Protein AF-A0A661C537-F1 (afdb_monomer_lite)

Sequence (107 aa):
KKIGEVDKNRPGIFLYNYFFADDLDVVLPVWEYTGRWFANKTGLDNSTLLMPVEGESCEYAVINHCRWDSPIDIIPHLIFRPSLRPYVLGNFTANNIVAIPILYKLA

Structure (mmCIF, N/CA/C/O backbone):
data_AF-A0A661C537-F1
#
_entry.id   AF-A0A661C537-F1
#
loop_
_atom_site.group_PDB
_atom_site.id
_atom_site.type_symbol
_atom_site.label_atom_id
_atom_site.label_alt_id
_atom_site.label_comp_id
_atom_site.label_asym_id
_atom_site.label_entity_id
_atom_site.label_seq_id
_atom_site.pdbx_PDB_ins_code
_atom_site.Cartn_x
_atom_site.Cartn_y
_atom_site.Cartn_z
_atom_site.occupancy
_atom_site.B_iso_or_equiv
_atom_site.auth_seq_id
_atom_site.auth_comp_id
_atom_site.auth_asym_id
_atom_site.auth_atom_id
_atom_site.pdbx_PDB_model_num
ATOM 1 N N . LYS A 1 1 ? -11.037 -0.988 -1.934 1.00 85.75 1 LYS A N 1
ATOM 2 C CA . LYS A 1 1 ? -10.586 -0.771 -3.341 1.00 85.75 1 LYS A CA 1
ATOM 3 C C . LYS A 1 1 ? -9.325 -1.595 -3.612 1.00 85.75 1 LYS A C 1
ATOM 5 O O . LYS A 1 1 ? -8.658 -1.959 -2.649 1.00 85.75 1 LYS A O 1
ATOM 10 N N . LYS A 1 2 ? -8.988 -1.889 -4.877 1.00 91.81 2 LYS A N 1
ATOM 11 C CA . LYS A 1 2 ? -7.746 -2.601 -5.233 1.00 91.81 2 LYS A CA 1
ATOM 12 C C . LYS A 1 2 ? -7.204 -2.204 -6.610 1.00 91.81 2 LYS A C 1
ATOM 14 O O . LYS A 1 2 ? -7.987 -1.842 -7.483 1.00 91.81 2 LYS A O 1
ATOM 19 N N . ILE A 1 3 ? -5.885 -2.293 -6.776 1.00 90.69 3 ILE A N 1
ATOM 20 C CA . ILE A 1 3 ? -5.182 -2.317 -8.072 1.00 90.69 3 ILE A 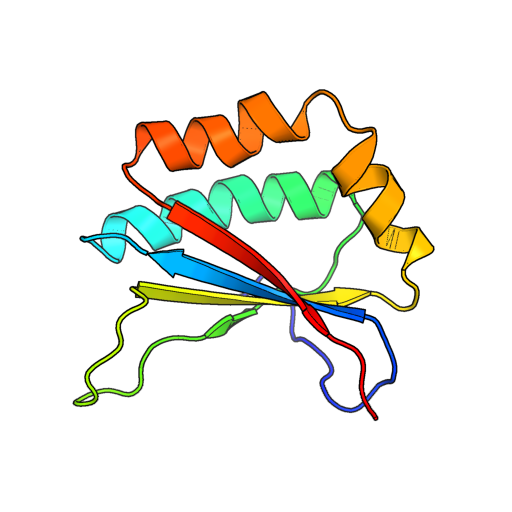CA 1
ATOM 21 C C . ILE A 1 3 ? -5.178 -3.756 -8.608 1.00 90.69 3 ILE A C 1
ATOM 23 O O . ILE A 1 3 ? -5.514 -3.991 -9.762 1.00 90.69 3 ILE A O 1
ATOM 27 N N . GLY A 1 4 ? -4.901 -4.714 -7.723 1.00 94.50 4 GLY A N 1
ATOM 28 C CA . GLY A 1 4 ? -4.931 -6.151 -7.982 1.00 94.50 4 GLY A CA 1
ATOM 29 C C . GLY A 1 4 ? -4.993 -6.927 -6.668 1.00 94.50 4 GLY A C 1
ATOM 30 O O . GLY A 1 4 ? -4.739 -6.364 -5.597 1.00 94.50 4 GLY A O 1
ATOM 31 N N . GLU A 1 5 ? -5.378 -8.199 -6.749 1.00 95.94 5 GLU A N 1
ATOM 32 C CA . GLU A 1 5 ? -5.483 -9.083 -5.586 1.00 95.94 5 GLU A CA 1
ATOM 33 C C . GLU A 1 5 ? -4.087 -9.442 -5.067 1.00 95.94 5 GLU A C 1
ATOM 35 O O . GLU A 1 5 ? -3.205 -9.786 -5.849 1.00 95.94 5 GLU A O 1
ATOM 40 N N . VAL A 1 6 ? -3.887 -9.382 -3.751 1.00 96.44 6 VAL A N 1
ATOM 41 C CA . VAL A 1 6 ? -2.624 -9.814 -3.141 1.00 96.44 6 VAL A CA 1
ATOM 42 C C . VAL A 1 6 ? -2.712 -11.294 -2.786 1.00 96.44 6 VAL A C 1
ATOM 44 O O . VAL A 1 6 ? -3.559 -11.688 -1.976 1.00 96.44 6 VAL A O 1
ATOM 47 N N . ASP A 1 7 ? -1.821 -12.100 -3.366 1.00 94.81 7 ASP A N 1
ATOM 48 C CA . ASP A 1 7 ? -1.622 -13.496 -2.974 1.00 94.81 7 ASP A CA 1
ATOM 49 C C . ASP A 1 7 ? -0.873 -13.557 -1.637 1.00 94.81 7 ASP A C 1
ATOM 51 O O . ASP A 1 7 ? 0.313 -13.236 -1.545 1.00 94.81 7 ASP A O 1
ATOM 55 N N . LYS A 1 8 ? -1.598 -13.961 -0.593 1.00 92.25 8 LYS A N 1
ATOM 56 C CA . LYS A 1 8 ? -1.127 -13.989 0.799 1.00 92.25 8 LYS A CA 1
ATOM 57 C C . LYS A 1 8 ? -0.394 -15.286 1.150 1.00 92.25 8 LYS A C 1
ATOM 59 O O . LYS A 1 8 ? 0.255 -15.347 2.188 1.00 92.25 8 LYS A O 1
ATOM 64 N N . ASN A 1 9 ? -0.495 -16.306 0.296 1.00 92.06 9 ASN A N 1
ATOM 65 C CA . ASN A 1 9 ? 0.067 -17.635 0.542 1.00 92.06 9 ASN A CA 1
ATOM 66 C C . ASN A 1 9 ? 1.398 -17.845 -0.191 1.00 92.06 9 ASN A C 1
ATOM 68 O O . ASN A 1 9 ? 2.130 -18.788 0.109 1.00 92.06 9 ASN A O 1
ATOM 72 N N . ARG A 1 10 ? 1.732 -16.973 -1.147 1.00 92.81 10 ARG A N 1
ATOM 73 C CA . ARG A 1 10 ? 2.994 -17.034 -1.885 1.00 92.81 10 ARG A CA 1
ATOM 74 C C . ARG A 1 10 ? 4.113 -16.289 -1.137 1.00 92.81 10 ARG A C 1
ATOM 76 O O . ARG A 1 10 ? 3.983 -15.080 -0.930 1.00 92.81 10 ARG A O 1
ATOM 83 N N . PRO A 1 11 ? 5.251 -16.943 -0.816 1.00 93.62 11 PRO A N 1
ATOM 84 C CA . PRO A 1 11 ? 6.389 -16.306 -0.146 1.00 93.62 11 PRO A CA 1
ATOM 85 C C . PRO A 1 11 ? 6.851 -15.050 -0.868 1.00 93.62 11 PRO A C 1
ATOM 87 O O . PRO A 1 11 ? 6.973 -15.072 -2.086 1.00 93.62 11 PRO A O 1
ATOM 90 N N . GLY A 1 12 ? 7.125 -13.974 -0.142 1.00 94.00 12 GLY A N 1
ATOM 91 C CA . GLY A 1 12 ? 7.524 -12.701 -0.729 1.00 94.00 12 GLY A CA 1
ATOM 92 C C . GLY A 1 12 ? 7.712 -11.629 0.334 1.00 94.00 12 GLY A C 1
ATOM 93 O O . GLY A 1 12 ? 7.701 -11.919 1.535 1.00 94.00 12 GLY A O 1
ATOM 94 N N . ILE A 1 13 ? 7.880 -10.394 -0.125 1.00 95.00 13 ILE A N 1
ATOM 95 C CA . ILE A 1 13 ? 7.894 -9.211 0.734 1.00 95.00 13 ILE A CA 1
ATOM 96 C C . ILE A 1 13 ? 6.543 -8.536 0.644 1.00 95.00 13 ILE A C 1
ATOM 98 O O . ILE A 1 13 ? 6.086 -8.218 -0.450 1.00 95.00 13 ILE A O 1
ATOM 102 N N . PHE A 1 14 ? 5.935 -8.292 1.795 1.00 96.19 14 PHE A N 1
ATOM 103 C CA . PHE A 1 14 ? 4.632 -7.661 1.913 1.00 96.19 14 PHE A CA 1
ATOM 104 C C . PHE A 1 14 ? 4.799 -6.269 2.500 1.00 96.19 14 PHE A C 1
ATOM 106 O O . PHE A 1 14 ? 5.455 -6.111 3.524 1.00 96.19 14 PHE A O 1
ATOM 113 N N . LEU A 1 15 ? 4.196 -5.263 1.882 1.00 95.62 15 LEU A N 1
ATOM 114 C CA . LEU A 1 15 ? 4.064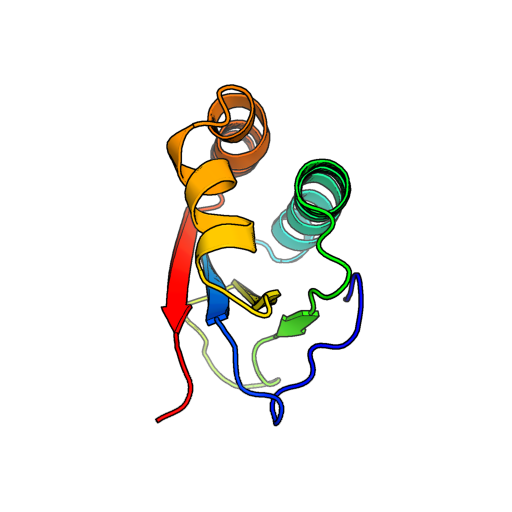 -3.936 2.469 1.00 95.62 15 LEU A CA 1
ATOM 115 C C . LEU A 1 15 ? 2.676 -3.810 3.075 1.00 95.62 15 LEU A C 1
ATOM 117 O O . LEU A 1 15 ? 1.682 -4.021 2.382 1.00 95.62 15 LEU A O 1
ATOM 121 N N . TYR A 1 16 ? 2.630 -3.399 4.336 1.00 96.94 16 TYR A N 1
ATOM 122 C CA . TYR A 1 16 ? 1.454 -2.806 4.951 1.00 96.94 16 TYR A CA 1
ATOM 123 C C . TYR A 1 16 ? 1.765 -1.337 5.195 1.00 96.94 16 TYR A C 1
ATOM 125 O O . TYR A 1 16 ? 2.651 -0.997 5.975 1.00 96.94 16 TYR A O 1
ATOM 133 N N . ASN A 1 17 ? 1.083 -0.464 4.466 1.00 96.31 17 ASN A N 1
ATOM 134 C CA . ASN A 1 17 ? 1.184 0.971 4.653 1.00 96.31 17 ASN A CA 1
ATOM 135 C C . ASN A 1 17 ? -0.062 1.451 5.390 1.00 96.31 17 ASN A C 1
ATOM 137 O O . ASN A 1 17 ? -1.154 1.460 4.815 1.00 96.31 17 ASN A O 1
ATOM 141 N N . TYR A 1 18 ? 0.114 1.783 6.663 1.00 97.12 18 TYR A N 1
ATOM 142 C CA . TYR A 1 18 ? -0.955 2.238 7.541 1.00 97.12 18 TYR A CA 1
ATOM 143 C C . TYR A 1 18 ? -1.185 3.725 7.301 1.00 97.12 18 TYR A C 1
ATOM 145 O O . TYR A 1 18 ? -0.233 4.509 7.346 1.00 97.12 18 TYR A O 1
ATOM 153 N N . PHE A 1 19 ? -2.432 4.108 7.035 1.00 96.94 19 PHE A N 1
ATOM 154 C CA . PHE A 1 19 ? -2.796 5.499 6.811 1.00 96.94 19 PHE A CA 1
ATOM 155 C C . PHE A 1 19 ? -3.578 6.040 7.997 1.00 96.94 19 PHE A C 1
ATOM 157 O O . PHE A 1 19 ? -4.686 5.585 8.285 1.00 96.94 19 PHE A O 1
ATOM 164 N N . PHE A 1 20 ? -3.000 7.037 8.653 1.00 96.38 20 PHE A N 1
ATOM 165 C CA . PHE A 1 20 ? -3.710 7.877 9.604 1.00 96.38 20 PHE A CA 1
ATOM 166 C C . PHE A 1 20 ? -4.219 9.121 8.873 1.00 96.38 20 PHE A C 1
ATOM 168 O O . PHE A 1 20 ? -3.448 9.795 8.183 1.00 96.38 20 PHE A O 1
ATOM 175 N N . ALA A 1 21 ? -5.514 9.391 9.003 1.00 94.88 21 ALA A N 1
ATOM 176 C CA . ALA A 1 21 ? -6.184 10.572 8.478 1.00 94.88 21 ALA A CA 1
ATOM 177 C C . ALA A 1 21 ? -7.561 10.712 9.133 1.00 94.88 21 ALA A C 1
ATOM 179 O O . ALA A 1 21 ? -8.143 9.712 9.555 1.00 94.88 21 ALA A O 1
ATOM 180 N N . ASP A 1 22 ? -8.093 11.929 9.134 1.00 91.62 22 ASP A N 1
ATOM 181 C CA . ASP A 1 22 ? -9.393 12.228 9.744 1.00 91.62 22 ASP A CA 1
ATOM 182 C C . ASP A 1 22 ? -10.581 11.813 8.861 1.00 91.62 22 ASP A C 1
ATOM 184 O O . ASP A 1 22 ? -11.666 11.544 9.371 1.00 91.62 22 ASP A O 1
ATOM 188 N N . ASP A 1 23 ? -10.385 11.762 7.538 1.00 91.19 23 ASP A N 1
ATOM 189 C CA . ASP A 1 23 ? -11.459 11.547 6.568 1.00 91.19 23 ASP A CA 1
ATOM 190 C C . ASP A 1 23 ? -11.102 10.467 5.538 1.00 91.19 23 ASP A C 1
ATOM 192 O O . ASP A 1 23 ? -10.146 10.575 4.760 1.00 91.19 23 ASP A O 1
ATOM 196 N N . LEU A 1 24 ? -11.921 9.418 5.511 1.00 91.69 24 LEU A N 1
ATOM 197 C CA . LEU A 1 24 ? -11.801 8.323 4.563 1.00 91.69 24 LEU A CA 1
ATOM 198 C C . LEU A 1 24 ? -12.024 8.785 3.114 1.00 91.69 24 LEU A C 1
ATOM 200 O O . LEU A 1 24 ? -11.323 8.314 2.211 1.00 91.69 24 LEU A O 1
ATOM 204 N N . ASP 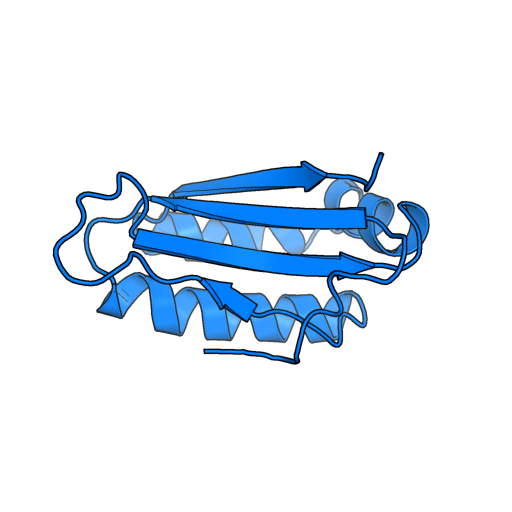A 1 25 ? -12.940 9.727 2.889 1.00 93.56 25 ASP A N 1
ATOM 205 C CA . ASP A 1 25 ? -13.256 10.248 1.557 1.00 93.56 25 ASP A CA 1
ATOM 206 C C . ASP A 1 25 ? -12.089 11.051 0.965 1.00 93.56 25 ASP A C 1
ATOM 208 O O . ASP A 1 25 ? -11.972 11.165 -0.258 1.00 93.56 25 ASP A O 1
ATOM 212 N N . VAL A 1 26 ? -11.163 11.517 1.810 1.00 94.62 26 VAL A N 1
ATOM 213 C CA . VAL A 1 26 ? -9.891 12.127 1.397 1.00 94.62 26 VAL A CA 1
ATOM 214 C C . VAL A 1 26 ? -8.822 11.066 1.128 1.00 94.62 26 VAL A C 1
ATOM 216 O O . VAL A 1 26 ? -8.136 11.121 0.102 1.00 94.62 26 VAL A O 1
ATOM 219 N N . VAL A 1 27 ? -8.667 10.065 2.001 1.00 95.50 27 VAL A N 1
ATOM 220 C CA . VAL A 1 27 ? -7.594 9.063 1.846 1.00 95.50 27 VAL A CA 1
ATOM 221 C C . VAL A 1 27 ? -7.774 8.215 0.595 1.00 95.50 27 VAL A C 1
ATOM 223 O O . VAL A 1 27 ? -6.802 7.949 -0.117 1.00 95.50 27 VAL A O 1
ATOM 226 N N . LEU A 1 28 ? -9.001 7.785 0.304 1.00 95.19 28 LEU A N 1
ATOM 227 C CA . LEU A 1 28 ? -9.285 6.874 -0.805 1.00 95.19 28 LEU A CA 1
ATOM 228 C C . LEU A 1 28 ? -8.837 7.400 -2.185 1.00 95.19 28 LEU A C 1
ATOM 230 O O . LEU A 1 28 ? -8.136 6.658 -2.885 1.00 95.19 28 LEU A O 1
ATOM 234 N N . PRO A 1 29 ? -9.196 8.624 -2.622 1.00 95.69 29 PRO A N 1
ATOM 235 C CA . PRO A 1 29 ? -8.750 9.150 -3.910 1.00 95.69 29 PRO A CA 1
ATOM 236 C C . PRO A 1 29 ? -7.243 9.424 -3.943 1.00 95.69 29 PRO A C 1
ATOM 238 O O . PRO A 1 29 ? -6.604 9.146 -4.961 1.00 95.69 29 PRO A O 1
ATOM 241 N N . VAL A 1 30 ? -6.647 9.903 -2.843 1.00 96.31 30 VAL A N 1
ATOM 242 C CA . VAL A 1 30 ? -5.197 10.152 -2.783 1.00 96.31 30 VAL A CA 1
ATOM 243 C C . VAL A 1 30 ? -4.423 8.837 -2.874 1.00 96.31 30 VAL A C 1
ATOM 245 O O . VAL A 1 30 ? -3.437 8.749 -3.614 1.00 96.31 30 VAL A O 1
ATOM 248 N N . TRP A 1 31 ? -4.888 7.789 -2.191 1.00 96.25 31 TRP A N 1
ATOM 249 C CA . TRP A 1 31 ? -4.342 6.441 -2.326 1.00 96.25 31 TRP A CA 1
ATOM 250 C C . TRP A 1 31 ? -4.481 5.919 -3.758 1.00 96.25 31 TRP A C 1
ATOM 252 O O . TRP A 1 31 ? -3.521 5.385 -4.303 1.00 96.25 31 TRP A O 1
ATOM 262 N N . GLU A 1 32 ? -5.638 6.087 -4.401 1.00 95.12 32 GLU A N 1
ATOM 263 C CA . GLU A 1 32 ? -5.836 5.594 -5.768 1.00 95.12 32 GLU A CA 1
ATOM 264 C C . GLU A 1 32 ? -4.901 6.301 -6.761 1.00 95.12 32 GLU A C 1
ATOM 266 O O . GLU A 1 32 ? -4.274 5.653 -7.605 1.00 95.12 32 GLU A O 1
ATOM 271 N N . TYR A 1 33 ? -4.759 7.619 -6.628 1.00 94.88 33 TYR A N 1
ATOM 272 C CA . TYR A 1 33 ? -3.885 8.430 -7.469 1.00 94.88 33 TYR A CA 1
ATOM 273 C C . TYR A 1 33 ? -2.403 8.071 -7.279 1.00 94.88 33 TYR A C 1
ATOM 275 O O . TYR A 1 33 ? -1.701 7.732 -8.238 1.00 94.88 33 TYR A O 1
ATOM 283 N N . THR A 1 34 ? -1.929 8.079 -6.031 1.00 94.69 34 THR A N 1
ATOM 284 C CA . THR A 1 34 ? -0.527 7.769 -5.706 1.00 94.69 34 THR A CA 1
ATOM 285 C C . THR A 1 34 ? -0.193 6.295 -5.932 1.00 94.69 34 THR A C 1
ATOM 287 O O . THR A 1 34 ? 0.894 5.984 -6.421 1.00 94.69 34 THR A O 1
ATOM 290 N N . GLY A 1 35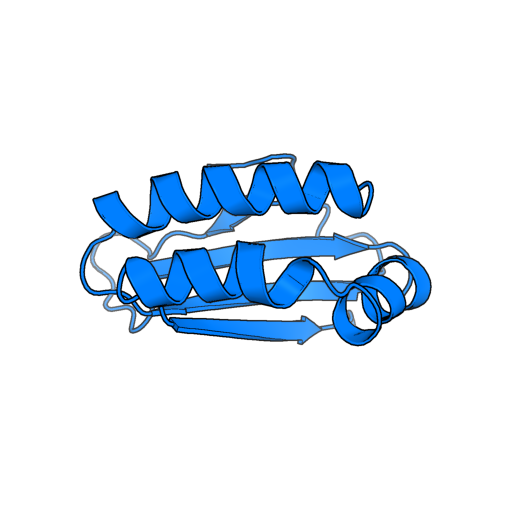 ? -1.132 5.387 -5.663 1.00 93.00 35 GLY A N 1
ATOM 291 C CA . GLY A 1 35 ? -0.997 3.948 -5.870 1.00 93.00 35 GLY A CA 1
ATOM 292 C C . GLY A 1 35 ? -0.867 3.580 -7.344 1.00 93.00 35 GLY A C 1
ATOM 293 O O . GLY A 1 35 ? 0.025 2.811 -7.699 1.00 93.00 35 GLY A O 1
ATOM 294 N N . ARG A 1 36 ? -1.672 4.182 -8.232 1.00 92.81 36 ARG A N 1
ATOM 295 C CA . ARG A 1 36 ? -1.528 3.998 -9.689 1.00 92.81 36 ARG A CA 1
ATOM 296 C C . ARG A 1 36 ? -0.185 4.497 -10.205 1.00 92.81 36 ARG A C 1
ATOM 298 O O . ARG A 1 36 ? 0.457 3.814 -11.002 1.00 92.81 36 ARG A O 1
ATOM 305 N N . TRP A 1 37 ? 0.250 5.671 -9.751 1.00 94.44 37 TRP A N 1
ATOM 306 C CA . TRP A 1 37 ? 1.577 6.175 -10.095 1.00 94.44 37 TRP A CA 1
ATOM 307 C C . TRP A 1 37 ? 2.666 5.210 -9.629 1.00 94.44 37 TRP A C 1
ATOM 309 O O . TRP A 1 37 ? 3.566 4.876 -10.399 1.00 94.44 37 TRP A O 1
ATOM 319 N N . PHE A 1 38 ? 2.562 4.718 -8.393 1.00 92.69 38 PHE A N 1
ATOM 320 C CA . PHE A 1 38 ? 3.539 3.803 -7.824 1.00 92.69 38 PHE A CA 1
ATOM 321 C C . PHE A 1 38 ? 3.597 2.492 -8.609 1.00 92.69 38 PHE A C 1
ATOM 323 O O . PHE A 1 38 ? 4.683 2.096 -9.023 1.00 92.69 38 PHE A O 1
ATOM 330 N N . ALA A 1 39 ? 2.440 1.897 -8.913 1.00 92.94 39 ALA A N 1
ATOM 331 C CA . ALA A 1 39 ? 2.311 0.718 -9.764 1.00 92.94 39 ALA A CA 1
ATOM 332 C C . ALA A 1 39 ? 2.966 0.912 -11.135 1.00 92.94 39 ALA A C 1
ATOM 334 O O . ALA A 1 39 ? 3.791 0.102 -11.552 1.00 92.94 39 ALA A O 1
ATOM 335 N N . ASN A 1 40 ? 2.705 2.042 -11.797 1.00 93.06 40 ASN A N 1
ATOM 336 C CA . ASN A 1 40 ? 3.348 2.362 -13.071 1.00 93.06 40 ASN A CA 1
ATOM 337 C C . ASN A 1 40 ? 4.879 2.480 -12.960 1.00 93.06 40 ASN A C 1
ATOM 339 O O . ASN A 1 40 ? 5.589 2.139 -13.904 1.00 93.06 40 ASN A O 1
ATOM 343 N N . LYS A 1 41 ? 5.406 2.977 -11.833 1.00 91.00 41 LYS A N 1
ATOM 344 C CA . LYS A 1 41 ? 6.852 3.175 -11.642 1.00 91.00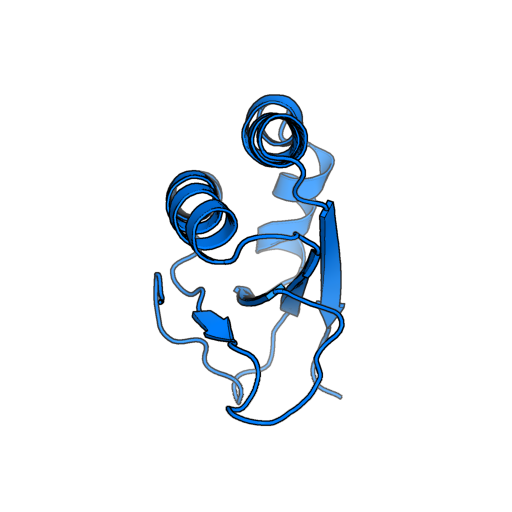 41 LYS A CA 1
ATOM 345 C C . LYS A 1 41 ? 7.603 1.939 -11.165 1.00 91.00 41 LYS A C 1
ATOM 347 O O . LYS A 1 41 ? 8.815 1.896 -11.374 1.00 91.00 41 LYS A O 1
ATOM 352 N N . THR A 1 42 ? 6.940 1.000 -10.502 1.00 89.38 42 THR A N 1
ATOM 353 C CA . THR A 1 42 ? 7.582 -0.181 -9.901 1.00 89.38 42 THR A CA 1
ATOM 354 C C . THR A 1 42 ? 7.192 -1.489 -10.579 1.00 89.38 42 THR A C 1
ATOM 356 O O . THR A 1 42 ? 7.790 -2.515 -10.287 1.00 89.38 42 THR A O 1
ATOM 359 N N . GLY A 1 43 ? 6.196 -1.471 -11.470 1.00 91.50 43 GLY A N 1
ATOM 360 C CA . GLY A 1 43 ? 5.624 -2.689 -12.040 1.00 91.50 43 GLY A CA 1
ATOM 361 C C . GLY A 1 43 ? 4.739 -3.459 -11.058 1.00 91.50 43 GLY A C 1
ATOM 362 O O . GLY A 1 43 ? 4.367 -4.588 -11.353 1.00 91.50 43 GLY A O 1
ATOM 363 N N . LEU A 1 44 ? 4.400 -2.868 -9.903 1.00 94.50 44 LEU A N 1
ATOM 364 C CA . LEU A 1 44 ? 3.493 -3.483 -8.939 1.00 94.50 44 LEU A CA 1
ATOM 365 C C . LEU A 1 44 ? 2.123 -3.731 -9.586 1.00 94.50 44 LEU A C 1
ATOM 367 O O . LEU A 1 44 ? 1.456 -2.796 -10.027 1.00 94.50 44 LEU A O 1
ATOM 371 N N . ASP A 1 45 ? 1.696 -4.987 -9.587 1.00 94.69 45 ASP A N 1
ATOM 372 C CA . ASP A 1 45 ? 0.444 -5.457 -10.186 1.00 94.69 45 ASP A CA 1
ATOM 373 C C . ASP A 1 45 ? -0.654 -5.746 -9.148 1.00 94.69 45 ASP A C 1
ATOM 375 O O . ASP A 1 45 ? -1.819 -5.928 -9.497 1.00 94.69 45 ASP A O 1
ATOM 379 N N . ASN A 1 46 ? -0.301 -5.748 -7.861 1.00 96.25 46 ASN A N 1
ATOM 380 C CA . ASN A 1 46 ? -1.185 -6.088 -6.756 1.00 96.25 46 ASN A CA 1
ATOM 381 C C . ASN A 1 46 ? -1.146 -5.011 -5.666 1.00 96.25 46 ASN A C 1
ATOM 383 O O . ASN A 1 46 ? -0.089 -4.540 -5.268 1.00 96.25 46 ASN A O 1
ATOM 387 N N . SER A 1 47 ? -2.313 -4.588 -5.184 1.00 96.88 47 SER A N 1
ATOM 388 C CA . SER A 1 47 ? -2.426 -3.661 -4.052 1.00 96.88 47 SER A CA 1
ATOM 389 C C . SER A 1 47 ? -3.877 -3.618 -3.611 1.00 96.88 47 SER A C 1
ATOM 391 O O . SER A 1 47 ? -4.752 -3.303 -4.418 1.00 96.88 47 SER A O 1
ATOM 393 N N . THR A 1 48 ? -4.153 -3.931 -2.354 1.00 96.50 48 THR A N 1
ATOM 394 C CA . THR A 1 48 ? -5.504 -3.985 -1.790 1.00 96.50 48 THR A CA 1
ATOM 395 C C . THR A 1 48 ? -5.596 -3.064 -0.581 1.00 96.50 48 THR A C 1
ATOM 397 O O . THR A 1 48 ? -4.743 -3.120 0.300 1.00 96.50 48 THR A O 1
ATOM 400 N N . LEU A 1 49 ? -6.638 -2.232 -0.524 1.00 96.19 49 LEU A N 1
ATOM 401 C CA . LEU A 1 49 ? -6.985 -1.505 0.695 1.00 96.19 49 LEU A CA 1
ATOM 402 C C . LEU A 1 49 ? -7.792 -2.402 1.628 1.00 96.19 49 LEU A C 1
ATOM 404 O O . LEU A 1 49 ? -8.841 -2.919 1.237 1.00 96.19 49 LEU A O 1
ATOM 408 N N . LEU A 1 50 ? -7.303 -2.529 2.853 1.00 95.62 50 LEU A N 1
ATOM 409 C CA . LEU A 1 50 ? -7.998 -3.111 3.988 1.00 95.62 50 LEU A CA 1
ATOM 410 C C . LEU A 1 50 ? -8.712 -1.983 4.733 1.00 95.62 50 LEU A C 1
ATOM 412 O O . LEU A 1 50 ? -8.102 -0.961 5.060 1.00 95.62 50 LEU A O 1
ATOM 416 N N . MET A 1 51 ? -10.006 -2.179 4.958 1.00 94.38 51 MET A N 1
ATOM 417 C CA . MET A 1 51 ? -10.862 -1.252 5.691 1.00 94.38 51 MET A CA 1
ATOM 418 C C . MET A 1 51 ? -11.009 -1.742 7.133 1.00 94.38 51 MET A C 1
ATOM 420 O O . MET A 1 51 ? -10.976 -2.959 7.346 1.00 94.38 51 MET A O 1
ATOM 424 N N . PRO A 1 52 ? -11.214 -0.838 8.102 1.00 92.50 52 PRO A N 1
ATOM 425 C CA . PRO A 1 52 ? -11.694 -1.220 9.422 1.00 92.50 52 PRO A CA 1
ATOM 426 C C . PRO A 1 52 ? -12.967 -2.067 9.322 1.00 92.50 52 PRO A C 1
ATOM 428 O O . PRO A 1 52 ? -13.787 -1.870 8.419 1.00 92.50 52 PRO A O 1
ATOM 431 N N . VAL A 1 53 ? -13.123 -3.013 10.245 1.00 92.94 53 VAL A N 1
ATOM 432 C CA . VAL A 1 53 ? -14.364 -3.780 10.379 1.00 92.94 53 VAL A CA 1
ATOM 433 C C . VAL A 1 53 ? -15.462 -2.842 10.880 1.00 92.94 53 VAL A C 1
ATOM 435 O O . VAL A 1 53 ? -15.230 -2.005 11.751 1.00 92.94 53 VAL A O 1
ATOM 438 N N . GLU A 1 54 ? -16.662 -2.955 10.311 1.00 89.94 54 GLU A N 1
ATOM 439 C CA . GLU A 1 54 ? -17.794 -2.118 10.705 1.00 89.94 54 GLU A CA 1
ATOM 440 C C . GLU A 1 54 ? -18.122 -2.308 12.194 1.00 89.94 54 GLU A C 1
ATOM 442 O O . GLU A 1 54 ? -18.264 -3.430 12.676 1.00 89.94 54 GLU A O 1
ATOM 447 N N . GLY A 1 55 ? -18.237 -1.195 12.923 1.00 89.19 55 GLY A N 1
ATOM 448 C CA . GLY A 1 55 ? -18.494 -1.196 14.364 1.00 89.19 55 GLY A CA 1
ATOM 449 C C . GLY A 1 55 ? -17.251 -1.368 15.244 1.00 89.19 55 GLY A C 1
ATOM 450 O O . GLY A 1 55 ? -17.370 -1.239 16.462 1.00 89.19 55 GLY A O 1
ATOM 451 N N . GLU A 1 56 ? -16.067 -1.597 14.669 1.00 90.56 56 GLU A N 1
ATOM 452 C CA . GLU A 1 56 ? -14.810 -1.648 15.418 1.00 90.56 56 GLU A CA 1
ATOM 453 C C . GLU A 1 56 ? -14.074 -0.303 15.388 1.00 90.56 56 GLU A C 1
ATOM 455 O O . GLU A 1 56 ? -14.009 0.385 14.367 1.00 90.56 56 GLU A O 1
ATOM 460 N N . SER A 1 57 ? -13.481 0.073 16.523 1.00 85.44 57 SER A N 1
ATOM 461 C CA . SER A 1 57 ? -12.579 1.221 16.582 1.00 85.44 57 SER A CA 1
ATOM 462 C C . SER A 1 57 ? -11.235 0.859 15.956 1.00 85.44 57 SER A C 1
ATOM 464 O O . SER A 1 57 ? -10.605 -0.115 16.368 1.00 85.44 57 SER A O 1
ATOM 466 N N . CYS A 1 58 ? -10.759 1.678 15.024 1.00 89.00 58 CYS A N 1
ATOM 467 C CA . CYS A 1 58 ? -9.439 1.548 14.423 1.00 89.00 58 CYS A CA 1
ATOM 468 C C . CYS A 1 58 ? -8.730 2.902 14.477 1.00 89.00 58 CYS A C 1
ATOM 470 O O . CYS A 1 58 ? -9.329 3.925 14.156 1.00 89.00 58 CYS A O 1
ATOM 472 N N . GLU A 1 59 ? -7.453 2.910 14.854 1.00 91.31 59 GLU A N 1
ATOM 473 C CA . GLU A 1 59 ? -6.624 4.124 14.834 1.00 91.31 59 GLU A CA 1
ATOM 474 C C . GLU A 1 59 ? -6.270 4.562 13.404 1.00 91.31 59 GLU A C 1
ATOM 476 O O . GLU A 1 59 ? -5.864 5.698 13.179 1.00 91.31 59 GLU A O 1
ATOM 481 N N . TYR A 1 60 ? -6.415 3.665 12.427 1.00 94.25 60 TYR A N 1
ATOM 482 C CA . TYR A 1 60 ? -6.062 3.903 11.032 1.00 94.25 60 TYR A CA 1
ATOM 483 C C . TYR A 1 60 ? -7.311 3.979 10.162 1.00 94.25 60 TYR A C 1
ATOM 485 O O . TYR A 1 60 ? -8.181 3.109 10.236 1.00 94.25 60 TYR A O 1
ATOM 493 N N . ALA A 1 61 ? -7.348 4.968 9.270 1.00 94.81 61 ALA A N 1
ATOM 494 C CA . ALA A 1 61 ? -8.435 5.133 8.314 1.00 94.81 61 ALA A CA 1
ATOM 495 C C . ALA A 1 61 ? -8.509 3.931 7.359 1.00 94.81 61 ALA A C 1
ATOM 497 O O . ALA A 1 61 ? -9.578 3.368 7.135 1.00 94.81 61 ALA A O 1
ATOM 498 N N . VAL A 1 62 ? -7.356 3.522 6.815 1.00 96.19 62 VAL A N 1
ATOM 499 C CA . VAL A 1 62 ? -7.193 2.335 5.960 1.00 96.19 62 VAL A CA 1
ATOM 500 C C . VAL A 1 62 ? -5.766 1.800 6.039 1.00 96.19 62 VAL A C 1
ATOM 502 O O . VAL A 1 62 ? -4.832 2.505 6.429 1.00 96.19 62 VAL A O 1
ATOM 505 N N . ILE A 1 63 ? -5.573 0.562 5.586 1.00 97.31 63 ILE A N 1
ATOM 506 C CA . ILE A 1 63 ? -4.244 -0.032 5.411 1.00 97.31 63 ILE A CA 1
ATOM 507 C C . ILE A 1 63 ? -4.096 -0.483 3.959 1.00 97.31 63 ILE A C 1
ATOM 509 O O . ILE A 1 63 ? -4.887 -1.286 3.470 1.00 97.31 63 ILE A O 1
ATOM 513 N N . ASN A 1 64 ? -3.073 -0.003 3.252 1.00 97.44 64 ASN A N 1
ATOM 514 C CA . ASN A 1 64 ? -2.719 -0.569 1.952 1.00 97.44 64 ASN A CA 1
ATOM 515 C C . ASN A 1 64 ? -1.822 -1.782 2.120 1.00 97.44 64 ASN A C 1
ATOM 517 O O . ASN A 1 64 ? -0.773 -1.691 2.750 1.00 97.44 64 ASN A O 1
ATOM 521 N N . HIS A 1 65 ? -2.188 -2.865 1.456 1.00 97.06 65 HIS A N 1
ATOM 522 C CA . HIS A 1 65 ? -1.444 -4.105 1.433 1.00 97.06 65 HIS A CA 1
ATOM 523 C C . HIS A 1 65 ? -1.005 -4.447 0.008 1.00 97.06 65 HIS A C 1
ATOM 525 O O . HIS A 1 65 ? -1.841 -4.476 -0.894 1.00 97.06 65 HIS A O 1
ATOM 531 N N . CYS A 1 66 ? 0.279 -4.721 -0.207 1.00 97.00 66 CYS A N 1
ATOM 532 C CA . CYS A 1 66 ? 0.803 -5.227 -1.480 1.00 97.00 66 CYS A CA 1
ATOM 533 C C . CYS A 1 66 ? 2.024 -6.130 -1.281 1.00 97.00 66 CYS A C 1
ATOM 535 O O . CYS A 1 66 ? 2.527 -6.258 -0.163 1.00 97.00 66 CYS A O 1
ATOM 537 N N . ARG A 1 67 ? 2.481 -6.780 -2.356 1.00 96.44 67 ARG A N 1
ATOM 538 C CA . ARG A 1 67 ? 3.507 -7.825 -2.326 1.00 96.44 67 ARG A CA 1
ATOM 539 C C . ARG A 1 67 ? 4.456 -7.767 -3.529 1.00 96.44 67 ARG A C 1
ATOM 541 O O . ARG A 1 67 ? 4.019 -7.538 -4.655 1.00 96.44 67 ARG A O 1
ATOM 548 N N . TRP A 1 68 ? 5.723 -8.115 -3.295 1.00 96.00 68 TRP A N 1
ATOM 549 C CA . TRP A 1 68 ? 6.741 -8.433 -4.308 1.00 96.00 68 TRP A CA 1
ATOM 550 C C . TRP A 1 68 ? 7.362 -9.816 -4.092 1.00 96.00 68 TRP A C 1
ATOM 552 O O . TRP A 1 68 ? 7.296 -10.369 -2.991 1.00 96.00 68 TRP A O 1
ATOM 562 N N . ASP A 1 69 ? 7.980 -10.371 -5.138 1.00 94.44 69 ASP A N 1
ATOM 563 C CA . ASP A 1 69 ? 8.673 -11.664 -5.068 1.00 94.44 69 ASP A CA 1
ATOM 564 C C . ASP A 1 69 ? 9.956 -11.575 -4.233 1.00 94.44 69 ASP A C 1
ATOM 566 O O . ASP A 1 69 ? 10.269 -12.492 -3.471 1.00 94.44 69 ASP A O 1
ATOM 570 N N . SER A 1 70 ? 10.670 -10.454 -4.329 1.00 91.56 70 SER A N 1
ATOM 571 C CA . SER A 1 70 ? 11.960 -10.241 -3.681 1.00 91.56 70 SER A CA 1
ATOM 572 C C . SER A 1 70 ? 12.112 -8.805 -3.158 1.00 91.56 70 SER A C 1
ATOM 574 O O . SER A 1 70 ? 11.561 -7.868 -3.738 1.00 91.56 70 SER A O 1
ATOM 576 N N . PRO A 1 71 ? 12.911 -8.569 -2.095 1.00 89.12 71 PRO A N 1
ATOM 577 C CA . PRO A 1 71 ? 13.236 -7.213 -1.652 1.00 89.12 71 PRO A CA 1
ATOM 578 C C . PRO A 1 71 ? 13.847 -6.335 -2.754 1.00 89.12 71 PRO A C 1
ATOM 580 O O . PRO A 1 71 ? 13.644 -5.119 -2.757 1.00 89.12 71 PRO A O 1
ATOM 583 N N . ILE A 1 72 ? 14.592 -6.936 -3.690 1.00 90.25 72 ILE A N 1
ATOM 584 C CA . ILE A 1 72 ? 15.257 -6.197 -4.773 1.00 90.25 72 ILE A CA 1
ATOM 585 C C . ILE A 1 72 ? 14.261 -5.563 -5.752 1.00 90.25 72 ILE A C 1
ATOM 587 O O . ILE A 1 72 ? 14.594 -4.561 -6.378 1.00 90.25 72 ILE A O 1
ATOM 591 N N . ASP A 1 73 ? 13.031 -6.076 -5.818 1.00 89.94 73 ASP A N 1
ATOM 592 C CA . ASP A 1 73 ? 11.982 -5.552 -6.696 1.00 89.94 73 ASP A CA 1
ATOM 593 C C . ASP A 1 73 ? 11.439 -4.201 -6.200 1.00 89.94 73 ASP A C 1
ATOM 595 O O . ASP A 1 73 ? 10.812 -3.459 -6.954 1.00 89.94 73 ASP A O 1
ATOM 599 N N . ILE A 1 74 ? 11.672 -3.859 -4.925 1.00 90.25 74 ILE A N 1
ATOM 600 C CA . ILE A 1 74 ? 11.053 -2.694 -4.284 1.00 90.25 74 ILE A CA 1
ATOM 601 C C . ILE A 1 74 ? 12.035 -1.762 -3.579 1.00 90.25 74 ILE A C 1
ATOM 603 O O . ILE A 1 74 ? 11.928 -0.542 -3.724 1.00 90.25 74 ILE A O 1
ATOM 607 N N . ILE A 1 75 ? 13.018 -2.290 -2.847 1.00 86.75 75 ILE A N 1
ATOM 608 C CA . ILE A 1 75 ? 13.944 -1.479 -2.042 1.00 86.75 75 ILE A CA 1
ATOM 609 C C . ILE A 1 75 ? 14.659 -0.403 -2.882 1.00 86.75 75 ILE A C 1
ATOM 611 O O . ILE A 1 75 ? 14.671 0.756 -2.454 1.00 86.75 75 ILE A O 1
ATOM 615 N N . PRO A 1 76 ? 15.185 -0.695 -4.092 1.00 87.94 76 PRO A N 1
ATOM 616 C CA . PRO A 1 76 ? 15.819 0.332 -4.916 1.00 87.94 76 PRO A CA 1
ATOM 617 C C . PRO A 1 76 ? 14.868 1.479 -5.276 1.00 87.94 76 PRO A C 1
ATOM 619 O O . PRO A 1 76 ? 15.278 2.639 -5.315 1.00 87.94 76 PRO A O 1
ATOM 622 N N . HIS A 1 77 ? 13.586 1.182 -5.499 1.00 86.62 77 HIS A N 1
ATOM 623 C CA . HIS A 1 77 ? 12.579 2.198 -5.790 1.00 86.62 77 HIS A CA 1
ATOM 624 C C . HIS A 1 77 ? 12.233 3.057 -4.575 1.00 86.62 77 HIS A C 1
ATOM 626 O O . HIS A 1 77 ? 11.932 4.234 -4.755 1.00 86.62 77 HIS A O 1
ATOM 632 N N . LEU A 1 78 ? 12.294 2.509 -3.361 1.00 84.62 78 LEU A N 1
ATOM 633 C CA . LEU A 1 78 ? 12.049 3.270 -2.134 1.00 84.62 78 LEU A CA 1
ATOM 634 C C . LEU A 1 78 ? 13.220 4.195 -1.773 1.00 84.62 78 LEU A C 1
ATOM 636 O O . LEU A 1 78 ? 12.994 5.297 -1.277 1.00 84.62 78 LEU A O 1
ATOM 640 N N . ILE A 1 79 ? 14.457 3.767 -2.041 1.00 83.25 79 ILE A N 1
ATOM 641 C CA . ILE A 1 79 ? 15.669 4.506 -1.656 1.00 83.25 79 ILE A CA 1
ATOM 642 C C . ILE A 1 79 ? 16.082 5.515 -2.730 1.00 83.25 79 ILE A C 1
ATOM 644 O O . ILE A 1 79 ? 16.343 6.678 -2.426 1.00 83.25 79 ILE A O 1
ATOM 648 N N . PHE A 1 80 ? 16.160 5.080 -3.988 1.00 83.44 80 PHE A N 1
ATOM 649 C CA . PHE A 1 80 ? 16.863 5.836 -5.025 1.00 83.44 80 PHE A CA 1
ATOM 650 C C . PHE A 1 80 ? 15.943 6.616 -5.960 1.00 83.44 80 PHE A C 1
ATOM 652 O O . PHE A 1 80 ? 16.445 7.357 -6.800 1.00 83.44 80 PHE A O 1
ATOM 659 N N . ARG A 1 81 ? 14.612 6.477 -5.860 1.00 87.31 81 ARG A N 1
ATOM 660 C CA . ARG A 1 81 ? 13.682 7.151 -6.779 1.00 87.31 81 ARG A CA 1
ATOM 661 C C . ARG A 1 81 ? 13.453 8.610 -6.355 1.00 87.31 81 ARG A C 1
ATOM 663 O O . ARG A 1 81 ? 12.667 8.848 -5.435 1.00 87.31 81 ARG A O 1
ATOM 670 N N . PRO A 1 82 ? 14.010 9.611 -7.066 1.00 85.56 82 PRO A N 1
ATOM 671 C CA . PRO A 1 82 ? 13.948 11.005 -6.615 1.00 85.56 82 PRO A CA 1
ATOM 672 C C . PRO A 1 82 ? 12.522 11.561 -6.635 1.00 85.56 82 PRO A C 1
ATOM 674 O O . PRO A 1 82 ? 12.157 12.393 -5.814 1.00 85.56 82 PRO A O 1
ATOM 677 N N . SER A 1 83 ? 11.691 11.056 -7.552 1.00 87.88 83 SER A N 1
ATOM 678 C CA . SER A 1 83 ? 10.296 11.466 -7.712 1.00 87.88 83 SER A CA 1
ATOM 679 C C . SER A 1 83 ? 9.359 10.898 -6.646 1.00 87.88 83 SER A C 1
ATOM 681 O O . SER A 1 83 ? 8.225 11.354 -6.551 1.00 87.88 83 SER A O 1
ATOM 683 N N . LEU A 1 84 ? 9.787 9.902 -5.861 1.00 88.38 84 LEU A N 1
ATOM 684 C CA . LEU A 1 84 ? 8.919 9.245 -4.882 1.00 88.38 84 LEU A CA 1
ATOM 685 C C . LEU A 1 84 ? 8.469 10.221 -3.794 1.00 88.38 84 LEU A C 1
ATOM 687 O O . LEU A 1 84 ? 7.279 10.329 -3.523 1.00 88.38 84 LEU A O 1
ATOM 691 N N . ARG A 1 85 ? 9.413 10.962 -3.207 1.00 87.25 85 ARG A N 1
ATOM 692 C CA . ARG A 1 85 ? 9.121 11.929 -2.142 1.00 87.25 85 ARG A CA 1
ATOM 693 C C . ARG A 1 85 ? 8.186 13.059 -2.593 1.00 87.25 85 ARG A C 1
ATOM 695 O O . ARG A 1 85 ? 7.119 13.177 -2.000 1.00 87.25 85 ARG A O 1
ATOM 702 N N . PRO A 1 86 ? 8.515 13.866 -3.621 1.00 90.75 86 PRO A N 1
ATOM 703 C CA . PRO A 1 86 ? 7.660 14.985 -4.006 1.00 90.75 86 PRO A CA 1
ATOM 704 C C . PRO A 1 86 ? 6.292 14.525 -4.517 1.00 90.75 86 PRO A C 1
ATOM 706 O O . PRO A 1 86 ? 5.311 15.229 -4.318 1.00 90.75 86 PRO A O 1
ATOM 709 N N . TYR A 1 87 ? 6.204 13.346 -5.142 1.00 91.00 87 TYR A N 1
ATOM 710 C CA . TYR A 1 87 ? 4.933 12.856 -5.660 1.00 91.00 87 TYR A CA 1
ATOM 711 C C . TYR A 1 87 ? 4.086 12.188 -4.575 1.00 91.00 87 TYR A C 1
ATOM 713 O O . TYR A 1 87 ? 2.968 12.616 -4.325 1.00 91.00 87 TYR A O 1
ATOM 721 N N . VAL A 1 88 ? 4.594 11.152 -3.908 1.00 90.88 88 VAL A N 1
ATOM 722 C CA . VAL A 1 88 ? 3.799 10.366 -2.953 1.00 90.88 88 VAL A CA 1
ATOM 723 C C . VAL A 1 88 ? 3.681 11.089 -1.615 1.00 90.88 88 VAL A C 1
ATOM 725 O O . VAL A 1 88 ? 2.571 11.385 -1.183 1.00 90.88 88 VAL A O 1
ATOM 728 N N . LEU A 1 89 ? 4.809 11.440 -0.985 1.00 89.75 89 LEU A N 1
ATOM 729 C CA . LEU A 1 89 ? 4.770 12.125 0.312 1.00 89.75 89 LEU A CA 1
ATOM 730 C C . LEU A 1 89 ? 4.179 13.530 0.181 1.00 89.75 89 LEU A C 1
ATOM 732 O O . LEU A 1 89 ? 3.408 13.930 1.040 1.00 89.75 89 LEU A O 1
ATOM 736 N N . GLY A 1 90 ? 4.466 14.241 -0.914 1.00 92.94 90 GLY A N 1
ATOM 737 C CA . GLY A 1 90 ? 3.867 15.551 -1.181 1.00 92.94 90 GLY A CA 1
ATOM 738 C C . GLY A 1 90 ? 2.338 15.507 -1.256 1.00 92.94 90 GLY A C 1
ATOM 739 O O . GLY A 1 90 ? 1.680 16.336 -0.634 1.00 92.94 90 GLY A O 1
ATOM 740 N N . ASN A 1 91 ? 1.764 14.509 -1.942 1.00 95.81 91 ASN A N 1
ATOM 741 C CA . ASN A 1 91 ? 0.309 14.330 -1.975 1.00 95.81 91 ASN A CA 1
ATOM 742 C C . ASN A 1 91 ? -0.257 13.956 -0.599 1.00 95.81 91 ASN A C 1
ATOM 744 O O . ASN A 1 91 ? -1.301 14.480 -0.224 1.00 95.81 91 ASN A O 1
ATOM 748 N N . PHE A 1 92 ? 0.415 13.101 0.176 1.00 95.25 92 PHE A N 1
ATOM 749 C CA . PHE A 1 92 ? -0.051 12.770 1.526 1.00 95.25 92 PHE A CA 1
ATOM 750 C C . PHE A 1 92 ? -0.013 13.982 2.462 1.00 95.25 92 PHE A C 1
ATOM 752 O O . PHE A 1 92 ? -1.025 14.300 3.082 1.00 95.25 92 PHE A O 1
ATOM 759 N N . THR A 1 93 ? 1.095 14.726 2.491 1.00 95.00 93 THR A N 1
ATOM 760 C CA . THR A 1 93 ? 1.223 15.939 3.311 1.00 95.00 93 THR A CA 1
ATOM 761 C C . THR A 1 93 ? 0.197 17.003 2.925 1.00 95.00 93 THR A C 1
ATOM 763 O O . THR A 1 93 ? -0.406 17.599 3.810 1.00 95.00 93 THR A O 1
ATOM 766 N N . ALA A 1 94 ? -0.058 17.211 1.629 1.00 96.38 94 ALA A N 1
ATOM 767 C CA . ALA A 1 94 ? -1.047 18.188 1.163 1.00 96.38 94 ALA A CA 1
ATOM 768 C C . ALA A 1 94 ? -2.492 17.860 1.583 1.00 96.38 94 ALA A C 1
ATOM 770 O O . ALA A 1 94 ? -3.339 18.748 1.577 1.00 96.38 94 ALA A O 1
ATOM 771 N N . ASN A 1 95 ? -2.768 16.603 1.940 1.00 96.50 95 ASN A N 1
ATOM 772 C CA . ASN A 1 95 ? -4.094 16.119 2.320 1.00 96.50 95 ASN A CA 1
ATOM 773 C C . ASN A 1 95 ? -4.172 15.696 3.799 1.00 96.50 95 ASN A C 1
ATOM 775 O O . ASN A 1 95 ? -5.114 15.010 4.179 1.00 96.50 95 ASN A O 1
ATOM 779 N N . ASN A 1 96 ? -3.194 16.080 4.633 1.00 96.38 96 ASN A N 1
ATOM 780 C CA . ASN A 1 96 ? -3.110 15.707 6.055 1.00 96.38 96 ASN A CA 1
ATOM 781 C C . ASN A 1 96 ? -3.140 14.188 6.306 1.00 96.38 96 ASN A C 1
ATOM 783 O O . ASN A 1 96 ? -3.688 13.712 7.297 1.00 96.38 96 ASN A O 1
ATOM 787 N N . ILE A 1 97 ? -2.528 13.420 5.406 1.00 97.25 97 ILE A N 1
ATOM 788 C CA . ILE A 1 97 ? -2.417 11.968 5.515 1.00 97.25 97 ILE A CA 1
ATOM 789 C C . ILE A 1 97 ? -1.025 11.625 6.037 1.00 97.25 97 ILE A C 1
ATOM 791 O O . ILE A 1 97 ? -0.011 12.031 5.460 1.00 97.25 97 ILE A O 1
ATOM 795 N N . VAL A 1 98 ? -0.965 10.818 7.092 1.00 95.69 98 VAL A N 1
ATOM 796 C CA . VAL A 1 98 ? 0.280 10.202 7.556 1.00 95.69 98 VAL A CA 1
ATOM 797 C C . VAL A 1 98 ? 0.317 8.760 7.070 1.00 95.69 98 VAL A C 1
ATOM 799 O O . VAL A 1 98 ? -0.614 7.993 7.293 1.00 95.69 98 VAL A O 1
ATOM 802 N N . ALA A 1 99 ? 1.408 8.395 6.401 1.00 95.06 99 ALA A N 1
ATOM 803 C CA . ALA A 1 99 ? 1.649 7.050 5.895 1.00 95.06 99 ALA A CA 1
ATOM 804 C C . ALA A 1 99 ? 2.779 6.385 6.690 1.00 95.06 99 ALA A C 1
ATOM 806 O O . ALA A 1 99 ? 3.862 6.961 6.825 1.00 95.06 99 ALA A O 1
ATOM 807 N N . ILE A 1 100 ? 2.543 5.170 7.181 1.00 95.38 100 ILE A N 1
ATOM 808 C CA . ILE A 1 10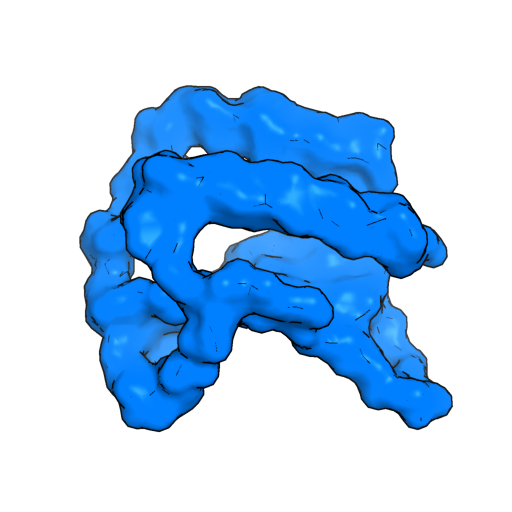0 ? 3.503 4.380 7.958 1.00 95.38 100 ILE A CA 1
ATOM 809 C C . ILE A 1 100 ? 3.757 3.065 7.206 1.00 95.38 100 ILE A C 1
ATOM 811 O O . ILE A 1 100 ? 3.034 2.088 7.402 1.00 95.38 100 ILE A O 1
ATOM 815 N N . PRO A 1 101 ? 4.748 3.018 6.300 1.00 93.44 101 PRO A N 1
ATOM 816 C CA . PRO A 1 101 ? 5.045 1.821 5.525 1.00 93.44 101 PRO A CA 1
ATOM 817 C C . PRO A 1 101 ? 5.887 0.824 6.332 1.00 93.44 101 PRO A C 1
ATOM 819 O O . PRO A 1 101 ? 7.007 1.138 6.732 1.00 93.44 101 PRO A O 1
ATOM 822 N N . ILE A 1 102 ? 5.383 -0.399 6.511 1.00 94.38 102 ILE A N 1
ATOM 823 C CA . ILE A 1 102 ? 6.089 -1.498 7.185 1.00 94.38 102 ILE A CA 1
ATOM 824 C C . ILE A 1 102 ? 6.187 -2.706 6.249 1.00 94.38 102 ILE A C 1
ATOM 826 O O . ILE A 1 102 ? 5.192 -3.144 5.666 1.00 94.38 102 ILE A O 1
ATOM 830 N N . LEU A 1 103 ? 7.400 -3.246 6.102 1.00 93.38 103 LEU A N 1
ATOM 831 C CA . LEU A 1 103 ? 7.666 -4.446 5.311 1.00 93.38 103 LEU A CA 1
ATOM 832 C C . LEU A 1 103 ? 7.668 -5.697 6.197 1.00 93.38 103 LEU A C 1
ATOM 834 O O . LEU A 1 103 ? 8.300 -5.718 7.250 1.00 93.38 103 LEU A O 1
ATOM 838 N N . TYR A 1 104 ? 7.017 -6.752 5.720 1.00 93.88 104 TYR A N 1
ATOM 839 C CA . TYR A 1 104 ? 6.910 -8.059 6.357 1.00 93.88 104 TYR A CA 1
ATOM 840 C C . TYR A 1 104 ? 7.369 -9.160 5.401 1.00 93.88 104 TYR A C 1
ATOM 842 O O . TYR A 1 104 ? 7.355 -9.004 4.177 1.00 93.88 104 TYR A O 1
ATOM 850 N N . LYS A 1 105 ? 7.734 -10.305 5.972 1.00 92.81 105 LYS A N 1
ATOM 851 C CA . LYS A 1 105 ? 8.008 -11.555 5.263 1.00 92.81 105 LYS A CA 1
ATOM 852 C C . LYS A 1 105 ? 7.307 -12.682 6.022 1.00 92.81 105 LYS A C 1
ATOM 854 O O . LYS A 1 105 ? 7.217 -12.615 7.246 1.00 92.81 105 LYS A O 1
ATOM 859 N N . LEU A 1 106 ? 6.810 -13.691 5.310 1.00 87.88 106 LEU A N 1
ATOM 860 C CA . LEU A 1 106 ? 6.293 -14.907 5.946 1.00 87.88 106 LEU A CA 1
ATOM 861 C C . LEU A 1 106 ? 7.422 -15.627 6.704 1.00 87.88 106 LEU A C 1
ATOM 863 O O . LEU A 1 106 ? 8.572 -15.609 6.248 1.00 87.88 106 LEU A O 1
ATOM 867 N N . ALA A 1 107 ? 7.075 -16.200 7.858 1.00 78.88 107 ALA A N 1
ATOM 868 C CA . ALA A 1 107 ? 7.975 -16.984 8.704 1.00 78.88 107 ALA A CA 1
ATOM 869 C C . ALA A 1 107 ? 8.312 -18.342 8.075 1.00 78.88 107 ALA A C 1
ATOM 871 O O . ALA A 1 107 ? 7.419 -18.919 7.412 1.00 78.88 107 ALA A O 1
#

Secondary structure (DSSP, 8-state):
-EEE---SSS-SEEEEEEEE-S-HHHHHHHHHHHHHHHHHHH----EEEEPPPTT---SSSEEEEEEESSGGGTHHHHHH-TTHIIIIIHHHHHTT-EEEEEEEE--

Radius of gyration: 13.57 Å; chains: 1; bounding box: 35×36×30 Å

pLDDT: mean 92.83, std 3.68, range [78.88, 97.44]

Foldseek 3Di:
DKLAAADPPQWFKKKKKFKADDDLVLCVVLCVVLVVVVCVVLVFRIKDKDADDPPDDDRTRIIIMGTDHYPVSPVCCVPPPPVNCCRNVVSCVVSVMDIDIDMDTDD